Protein AF-A0A7S2F9H9-F1 (afdb_monomer_lite)

Secondary structure (DSSP, 8-state):
--SSSPPPSP-SPTT--HHHHHGGGHHHHHHHHHHHHHHHHTT-HHHHHHTT--TTT-TTHHHHHHHHHHHHHHHHHHHGGGGEETTTTEES-HHHHHHHHHHHHHHHT-TTSEEEEEEE-TTSSEEEEEEE-GGGTTT-

Foldseek 3Di:
DVVPDDDPDDDADVPDDLCNVCPPLSLLVVLLVVLVVVLVCLVPQVVCVVVVRHCVVCVPVSLVVSLVSVVVLLVLLVVLCVQADPVVRDGNDSNNSSSVVVNVVQVVVPPPQWDKDWDQDPVRHIDIDIDGDSVCSVPD

InterPro domains:
  IPR039461 Peptidase family M49 [PF03571] (1-139)
  IPR039461 Peptidase family M49 [PTHR23422] (14-137)

pLDDT: mean 93.52, std 9.7, range [53.91, 98.88]

Radius of gyration: 18.73 Å; chains: 1; bounding box: 34×42×55 Å

Structure (mmCIF, N/CA/C/O backbone):
data_AF-A0A7S2F9H9-F1
#
_entry.id   AF-A0A7S2F9H9-F1
#
loop_
_atom_site.group_PDB
_atom_site.id
_atom_site.type_symbol
_atom_site.label_atom_id
_atom_site.label_alt_id
_atom_site.label_comp_id
_atom_site.label_asym_id
_atom_site.label_entity_id
_atom_site.label_seq_id
_atom_site.pdbx_PDB_ins_code
_atom_site.Cartn_x
_atom_site.Cartn_y
_atom_site.Cartn_z
_atom_site.occupancy
_atom_site.B_iso_or_equiv
_atom_site.auth_seq_id
_atom_site.auth_comp_id
_atom_site.auth_asym_id
_atom_site.auth_atom_id
_atom_site.pdbx_PDB_model_num
ATOM 1 N N . PRO A 1 1 ? -8.540 -9.345 -20.033 1.00 90.62 1 PRO A N 1
ATOM 2 C CA . PRO A 1 1 ? -9.811 -8.997 -19.342 1.00 90.62 1 PRO A CA 1
ATOM 3 C C . PRO A 1 1 ? -10.104 -7.488 -19.347 1.00 90.62 1 PRO A C 1
ATOM 5 O O . PRO A 1 1 ? -11.207 -7.118 -19.711 1.00 90.62 1 PRO A O 1
ATOM 8 N N . ILE A 1 2 ? -9.127 -6.628 -19.021 1.00 93.50 2 ILE A N 1
ATOM 9 C CA . ILE A 1 2 ? -9.332 -5.172 -18.851 1.00 93.50 2 ILE A CA 1
ATOM 10 C C . ILE A 1 2 ? -9.943 -4.490 -20.089 1.00 93.50 2 ILE A C 1
ATOM 12 O O . ILE A 1 2 ? -10.889 -3.725 -19.965 1.00 93.50 2 ILE A O 1
ATOM 16 N N . THR A 1 3 ? -9.432 -4.772 -21.291 1.00 92.81 3 THR A N 1
ATOM 17 C CA . THR A 1 3 ? -9.911 -4.129 -22.531 1.00 92.81 3 THR A CA 1
ATOM 18 C C . THR A 1 3 ? -10.879 -4.992 -23.340 1.00 92.81 3 THR A C 1
ATOM 20 O O . THR A 1 3 ? -11.407 -4.524 -24.345 1.00 92.81 3 THR A O 1
ATOM 23 N N . GLY A 1 4 ? -11.052 -6.267 -22.973 1.00 94.88 4 GLY A N 1
ATOM 24 C CA . GLY A 1 4 ? -11.808 -7.259 -23.752 1.00 94.88 4 GLY A CA 1
ATOM 25 C C . GLY A 1 4 ? -11.261 -7.557 -25.160 1.00 94.88 4 GLY A C 1
ATOM 26 O O . GLY A 1 4 ? -11.861 -8.341 -25.888 1.00 94.88 4 GLY A O 1
ATOM 27 N N . LYS A 1 5 ? -10.140 -6.948 -25.563 1.00 94.88 5 LYS A N 1
ATOM 28 C CA . LYS A 1 5 ? -9.562 -7.060 -26.910 1.00 94.88 5 LYS A CA 1
ATOM 29 C C . LYS A 1 5 ? -8.345 -7.993 -26.920 1.00 94.88 5 LYS A C 1
ATOM 31 O O . LYS A 1 5 ? -7.701 -8.147 -25.877 1.00 94.88 5 LYS A O 1
ATOM 36 N N . PRO A 1 6 ? -7.986 -8.573 -28.083 1.00 92.62 6 PRO A N 1
ATOM 37 C CA . PRO A 1 6 ? -6.697 -9.235 -28.259 1.00 92.62 6 PRO A CA 1
ATOM 38 C C . PRO A 1 6 ? -5.549 -8.290 -27.900 1.00 92.62 6 PRO A C 1
ATOM 40 O O . PRO A 1 6 ? -5.633 -7.086 -28.150 1.00 92.62 6 PRO A O 1
ATOM 43 N N . ILE A 1 7 ? -4.480 -8.832 -27.316 1.00 89.94 7 ILE A N 1
ATOM 44 C CA . ILE A 1 7 ? -3.314 -8.031 -26.943 1.00 89.94 7 ILE A CA 1
ATOM 45 C C . ILE A 1 7 ? -2.616 -7.576 -28.233 1.00 89.94 7 ILE A C 1
ATOM 47 O O . ILE A 1 7 ? -2.201 -8.436 -29.016 1.00 89.94 7 ILE A O 1
ATOM 51 N N . PRO A 1 8 ? -2.487 -6.259 -28.484 1.00 85.12 8 PRO A N 1
ATOM 52 C CA . PRO A 1 8 ? -1.745 -5.780 -29.638 1.00 85.12 8 PRO A CA 1
ATOM 53 C C . PRO A 1 8 ? -0.258 -6.072 -29.409 1.00 85.12 8 PRO A C 1
ATOM 55 O O . PRO A 1 8 ? 0.334 -5.585 -28.450 1.00 85.12 8 PRO A O 1
ATOM 58 N N . GLY A 1 9 ? 0.327 -6.924 -30.252 1.00 83.94 9 GLY A N 1
ATOM 59 C CA . GLY A 1 9 ? 1.759 -7.221 -30.217 1.00 83.94 9 GLY A CA 1
ATOM 60 C C . GLY A 1 9 ? 2.608 -6.108 -30.849 1.00 83.94 9 GLY A C 1
ATOM 61 O O . GLY A 1 9 ? 2.067 -5.268 -31.575 1.00 83.94 9 GLY A O 1
ATOM 62 N N . PRO A 1 10 ? 3.941 -6.131 -30.643 1.00 79.06 10 PRO A N 1
ATOM 63 C CA . PRO A 1 10 ? 4.714 -7.136 -29.898 1.00 79.06 10 PRO A CA 1
ATOM 64 C C . PRO A 1 10 ? 4.708 -6.934 -28.367 1.00 79.06 10 PRO A C 1
ATOM 66 O O . PRO A 1 10 ? 4.438 -5.845 -27.874 1.00 79.06 10 PRO A O 1
ATOM 69 N N . PHE A 1 11 ? 5.012 -8.009 -27.628 1.00 89.19 11 PHE A N 1
ATOM 70 C CA . PHE A 1 11 ? 5.195 -8.015 -26.166 1.00 89.19 11 PHE A CA 1
ATOM 71 C C . PHE A 1 11 ? 6.586 -7.453 -25.784 1.00 89.19 11 PHE A C 1
ATOM 73 O O . PHE A 1 11 ? 7.092 -6.548 -26.444 1.00 89.19 11 PHE A O 1
ATOM 80 N N . TYR A 1 12 ? 7.243 -7.992 -24.748 1.00 93.69 12 TYR A N 1
ATOM 81 C CA . TYR A 1 12 ? 8.638 -7.655 -24.439 1.00 93.69 12 TYR A CA 1
ATOM 82 C C . TYR A 1 12 ? 9.540 -7.866 -25.662 1.00 93.69 12 TYR A C 1
ATOM 84 O O . TYR A 1 12 ? 9.541 -8.935 -26.278 1.00 93.69 12 TYR A O 1
ATOM 92 N N . ALA A 1 13 ? 10.319 -6.840 -26.005 1.00 91.94 13 ALA A N 1
ATOM 93 C CA . ALA A 1 13 ? 11.310 -6.925 -27.069 1.00 91.94 13 ALA A CA 1
ATOM 94 C C . ALA A 1 13 ? 12.412 -7.940 -26.717 1.00 91.94 13 ALA A C 1
ATOM 96 O O . ALA A 1 13 ? 12.650 -8.258 -25.551 1.00 91.94 13 ALA A O 1
ATOM 97 N N . LYS A 1 14 ? 13.132 -8.440 -27.728 1.00 94.44 14 LYS A N 1
ATOM 98 C CA . LYS A 1 14 ? 14.265 -9.348 -27.505 1.00 94.44 14 LYS A CA 1
ATOM 99 C C . LYS A 1 14 ? 15.302 -8.684 -26.589 1.00 94.44 14 LYS A C 1
ATOM 101 O O . LYS A 1 14 ? 15.823 -7.625 -26.919 1.00 94.44 14 LYS A O 1
ATOM 106 N N . GLY A 1 15 ? 15.617 -9.338 -25.470 1.00 94.31 15 GLY A N 1
ATOM 107 C CA . GLY A 1 15 ? 16.563 -8.836 -24.466 1.00 94.31 15 GLY A CA 1
ATOM 108 C C . GLY A 1 15 ? 15.961 -7.866 -23.445 1.00 94.31 15 GLY A C 1
ATOM 109 O O . GLY A 1 15 ? 16.659 -7.492 -22.508 1.00 94.31 15 GLY A O 1
ATOM 110 N N . ALA A 1 16 ? 14.686 -7.489 -23.583 1.00 95.75 16 ALA A N 1
ATOM 111 C CA . ALA A 1 16 ? 13.997 -6.703 -22.571 1.00 95.75 16 ALA A CA 1
ATOM 112 C C . ALA A 1 16 ? 13.636 -7.575 -21.359 1.00 95.75 16 ALA A C 1
ATOM 114 O O . ALA A 1 16 ? 13.133 -8.690 -21.492 1.00 95.75 16 ALA A O 1
ATOM 115 N N . THR A 1 17 ? 13.869 -7.027 -20.173 1.00 96.56 17 THR A N 1
ATOM 116 C CA . THR A 1 17 ? 13.430 -7.551 -18.874 1.00 96.56 17 THR A CA 1
ATOM 117 C C . THR A 1 17 ? 12.397 -6.614 -18.244 1.00 96.56 17 THR A C 1
ATOM 119 O O . THR A 1 17 ? 12.220 -5.478 -18.705 1.00 96.56 17 THR A O 1
ATOM 122 N N . TRP A 1 18 ? 11.748 -7.064 -17.165 1.00 96.44 18 TRP A N 1
ATOM 123 C CA . TRP A 1 18 ? 10.892 -6.229 -16.312 1.00 96.44 18 TRP A CA 1
ATOM 124 C C . TRP A 1 18 ? 11.578 -4.906 -15.940 1.00 96.44 18 TRP A C 1
ATOM 126 O O . TRP A 1 18 ? 11.069 -3.834 -16.268 1.00 96.44 18 TRP A O 1
ATOM 136 N N . ASP A 1 19 ? 12.789 -4.984 -15.382 1.00 97.19 19 ASP A N 1
ATOM 137 C CA . ASP A 1 19 ? 13.538 -3.811 -14.921 1.00 97.19 19 ASP A CA 1
ATOM 138 C C . ASP A 1 19 ? 13.858 -2.837 -16.054 1.00 97.19 19 ASP A C 1
ATOM 140 O O . ASP A 1 19 ? 13.677 -1.630 -15.912 1.00 97.19 19 ASP A O 1
ATOM 144 N N . THR A 1 20 ? 14.277 -3.341 -17.219 1.00 96.31 20 THR A N 1
ATOM 145 C CA . THR A 1 20 ? 14.584 -2.466 -18.366 1.00 96.31 20 THR A CA 1
ATOM 146 C C . THR A 1 20 ? 13.340 -1.826 -18.981 1.00 96.31 20 THR A C 1
ATOM 148 O O . THR A 1 20 ? 13.437 -0.754 -19.571 1.00 96.31 20 THR A O 1
ATOM 151 N N . THR A 1 21 ? 12.173 -2.458 -18.837 1.00 95.62 21 THR A N 1
ATOM 152 C CA . THR A 1 21 ? 10.915 -1.983 -19.430 1.00 95.62 21 THR A CA 1
ATOM 153 C C . THR A 1 21 ? 10.216 -0.971 -18.521 1.00 95.62 21 THR A C 1
ATOM 155 O O . THR A 1 21 ? 9.699 0.033 -19.002 1.00 95.62 21 THR A O 1
ATOM 158 N N . PHE A 1 22 ? 10.225 -1.206 -17.206 1.00 95.75 22 PHE A N 1
ATOM 159 C CA . PHE A 1 22 ? 9.539 -0.370 -16.210 1.00 95.75 22 PHE A CA 1
ATOM 160 C C . PHE A 1 22 ? 10.470 0.633 -15.508 1.00 95.75 22 PHE A C 1
ATOM 162 O O . PHE A 1 22 ? 10.002 1.541 -14.810 1.00 95.75 22 PHE A O 1
ATOM 169 N N . GLY A 1 23 ? 11.787 0.506 -15.700 1.00 96.25 23 GLY A N 1
ATOM 170 C CA . GLY A 1 23 ? 12.798 1.445 -15.223 1.00 96.25 23 GLY A CA 1
ATOM 171 C C . GLY A 1 23 ? 12.690 1.714 -13.723 1.00 96.25 23 GLY A C 1
ATOM 172 O O . GLY A 1 23 ? 12.528 0.804 -12.914 1.00 96.25 23 GLY A O 1
ATOM 173 N N . LYS A 1 24 ? 12.715 2.996 -13.338 1.00 93.62 24 LYS A N 1
ATOM 174 C CA . LYS A 1 24 ? 12.660 3.430 -11.929 1.00 93.62 24 LYS A CA 1
ATOM 175 C C . LYS A 1 24 ? 11.399 2.982 -11.170 1.00 93.62 24 LYS A C 1
ATOM 177 O O . LYS A 1 24 ? 11.372 3.073 -9.946 1.00 93.62 24 LYS A O 1
ATOM 182 N N . MET A 1 25 ? 10.336 2.561 -11.860 1.00 94.94 25 MET A N 1
ATOM 183 C CA . MET A 1 25 ? 9.106 2.087 -11.215 1.00 94.94 25 MET A CA 1
ATOM 184 C C . MET A 1 25 ? 9.064 0.573 -11.036 1.00 94.94 25 MET A C 1
ATOM 186 O O . MET A 1 25 ? 8.235 0.113 -10.258 1.00 94.94 25 MET A O 1
ATOM 190 N N . ALA A 1 26 ? 9.942 -0.176 -11.711 1.00 97.69 26 ALA A N 1
ATOM 191 C CA . ALA A 1 26 ? 9.918 -1.635 -11.765 1.00 97.69 26 ALA A CA 1
ATOM 192 C C . ALA A 1 26 ? 9.783 -2.265 -10.373 1.00 97.69 26 ALA A C 1
ATOM 194 O O . ALA A 1 26 ? 8.828 -2.997 -10.117 1.00 97.69 26 ALA A O 1
ATOM 195 N N . SER A 1 27 ? 10.677 -1.915 -9.444 1.00 98.12 27 SER A N 1
ATOM 196 C CA . SER A 1 27 ? 10.656 -2.487 -8.096 1.00 98.12 27 SER A CA 1
ATOM 197 C C . SER A 1 27 ? 9.395 -2.095 -7.325 1.00 98.12 27 SER A C 1
ATOM 199 O O . SER A 1 27 ? 8.685 -2.960 -6.840 1.00 98.12 27 SER A O 1
ATOM 201 N N . ALA A 1 28 ? 9.059 -0.803 -7.244 1.00 98.25 28 ALA A N 1
ATOM 202 C CA . ALA A 1 28 ? 7.906 -0.360 -6.452 1.00 98.25 28 ALA A CA 1
ATOM 203 C C . ALA A 1 28 ? 6.566 -0.874 -7.002 1.00 98.25 28 ALA A C 1
ATOM 205 O O . ALA A 1 28 ? 5.640 -1.124 -6.235 1.00 98.25 28 ALA A O 1
ATOM 206 N N . TYR A 1 29 ? 6.452 -1.021 -8.323 1.00 98.44 29 TYR A N 1
ATOM 207 C CA . TYR A 1 29 ? 5.259 -1.574 -8.953 1.00 98.44 29 TYR A CA 1
ATOM 208 C C . TYR A 1 29 ? 5.113 -3.062 -8.627 1.00 98.44 29 TYR A C 1
ATOM 210 O O . TYR A 1 29 ? 4.027 -3.503 -8.257 1.00 98.44 29 TYR A O 1
ATOM 218 N N . GLU A 1 30 ? 6.202 -3.825 -8.726 1.00 98.56 30 GLU A N 1
ATOM 219 C CA . GLU A 1 30 ? 6.170 -5.257 -8.434 1.00 98.56 30 GLU A CA 1
ATOM 220 C C . GLU A 1 30 ? 5.944 -5.537 -6.942 1.00 98.56 30 GLU A C 1
ATOM 222 O O . GLU A 1 30 ? 5.127 -6.392 -6.607 1.00 98.56 30 GLU A O 1
ATOM 227 N N . GLU A 1 31 ? 6.551 -4.752 -6.046 1.00 98.62 31 GLU A N 1
ATOM 228 C CA . GLU A 1 31 ? 6.257 -4.828 -4.608 1.00 98.62 31 GLU A CA 1
ATOM 229 C C . GLU A 1 31 ? 4.788 -4.499 -4.313 1.00 98.62 31 GLU A C 1
ATOM 231 O O . GLU A 1 31 ? 4.146 -5.178 -3.518 1.00 98.62 31 GLU A O 1
ATOM 236 N N . CYS A 1 32 ? 4.207 -3.507 -4.997 1.00 98.75 32 CYS A N 1
ATOM 237 C CA . CYS A 1 32 ? 2.781 -3.193 -4.869 1.00 98.75 32 CYS A CA 1
ATOM 238 C C . CYS A 1 32 ? 1.907 -4.377 -5.298 1.00 98.75 32 CYS A C 1
ATOM 240 O O . CYS A 1 32 ? 0.980 -4.753 -4.585 1.00 98.75 32 CYS A O 1
ATOM 242 N N . ARG A 1 33 ? 2.237 -5.025 -6.422 1.00 98.69 33 ARG A N 1
ATOM 243 C CA . ARG A 1 33 ? 1.541 -6.234 -6.883 1.00 98.69 33 ARG A CA 1
ATOM 244 C C . ARG A 1 33 ? 1.647 -7.370 -5.856 1.00 98.69 33 ARG A C 1
ATOM 246 O O . ARG A 1 33 ? 0.653 -8.057 -5.606 1.00 98.69 33 ARG A O 1
ATOM 253 N N . ALA A 1 34 ? 2.830 -7.582 -5.284 1.00 98.69 34 ALA A N 1
ATOM 254 C CA . ALA A 1 34 ? 3.079 -8.632 -4.302 1.00 98.69 34 ALA A CA 1
ATOM 255 C C . ALA A 1 34 ? 2.316 -8.385 -2.987 1.00 98.69 34 ALA A C 1
ATOM 257 O O . ALA A 1 34 ? 1.576 -9.263 -2.543 1.00 98.69 34 ALA A O 1
ATOM 258 N N . GLU A 1 35 ? 2.408 -7.180 -2.424 1.00 98.56 35 GLU A N 1
ATOM 259 C CA . GLU A 1 35 ? 1.694 -6.771 -1.204 1.00 98.56 35 GLU A CA 1
ATOM 260 C C . GLU A 1 35 ? 0.166 -6.838 -1.399 1.00 98.56 35 GLU A C 1
ATOM 262 O O . GLU A 1 35 ? -0.538 -7.408 -0.563 1.00 98.56 35 GLU A O 1
ATOM 267 N N . CYS A 1 36 ? -0.352 -6.368 -2.546 1.00 98.56 36 CYS A N 1
ATOM 268 C CA . CYS A 1 36 ? -1.767 -6.512 -2.917 1.00 98.56 36 CYS A CA 1
ATOM 269 C C . CYS A 1 36 ? -2.210 -7.979 -2.949 1.00 98.56 36 CYS A C 1
ATOM 271 O O . CYS A 1 36 ? -3.296 -8.306 -2.478 1.00 98.56 36 CYS A O 1
ATOM 273 N N . SER A 1 37 ? -1.370 -8.871 -3.485 1.00 98.38 37 SER A N 1
ATOM 274 C CA . SER A 1 37 ? -1.671 -10.307 -3.512 1.00 98.38 37 SER A CA 1
ATOM 275 C C . SER A 1 37 ? -1.788 -10.867 -2.090 1.00 98.38 37 SER A C 1
ATOM 277 O O . SER A 1 37 ? -2.687 -11.658 -1.822 1.00 98.38 37 SER A O 1
ATOM 279 N N . GLY A 1 38 ? -0.924 -10.424 -1.171 1.00 97.75 38 GLY A N 1
ATOM 280 C CA . GLY A 1 38 ? -0.956 -10.822 0.237 1.00 97.75 38 GLY A CA 1
ATOM 281 C C . GLY A 1 38 ? -2.231 -10.382 0.959 1.00 97.75 38 GLY A C 1
ATOM 282 O O . GLY A 1 38 ? -2.923 -11.217 1.542 1.00 97.75 38 GLY A O 1
ATOM 283 N N . ILE A 1 39 ? -2.579 -9.092 0.895 1.00 96.69 39 ILE A N 1
ATOM 284 C CA . ILE A 1 39 ? -3.788 -8.574 1.564 1.00 96.69 39 ILE A CA 1
ATOM 285 C C . ILE A 1 39 ? -5.080 -9.105 0.925 1.00 96.69 39 ILE A C 1
ATOM 287 O O . ILE A 1 39 ? -6.059 -9.320 1.633 1.00 96.69 39 ILE A O 1
ATOM 291 N N . TYR A 1 40 ? -5.073 -9.402 -0.377 1.00 97.06 40 TYR A N 1
ATOM 292 C CA . TYR A 1 40 ? -6.212 -10.017 -1.056 1.00 97.06 40 TYR A CA 1
ATOM 293 C C . TYR A 1 40 ? -6.399 -11.483 -0.642 1.00 97.06 40 TYR A C 1
ATOM 295 O O . TYR A 1 40 ? -7.478 -11.875 -0.208 1.00 97.06 40 TYR A O 1
ATOM 303 N N . LEU A 1 41 ? -5.337 -12.295 -0.710 1.00 97.00 41 LEU A N 1
ATOM 304 C CA . LEU A 1 41 ? -5.417 -13.731 -0.419 1.00 97.00 41 LEU A CA 1
ATOM 305 C C . LEU A 1 41 ? -5.558 -14.044 1.073 1.00 97.00 41 LEU A C 1
ATOM 307 O O . LEU A 1 41 ? -6.017 -15.130 1.412 1.00 97.00 41 LEU A O 1
ATOM 311 N N . CYS A 1 42 ? -5.213 -13.122 1.980 1.00 94.31 42 CYS A N 1
ATOM 312 C CA . CYS A 1 42 ? -5.448 -13.336 3.412 1.00 94.31 42 CYS A CA 1
ATOM 313 C C . CYS A 1 42 ? -6.939 -13.405 3.789 1.00 94.31 42 CYS A C 1
ATOM 315 O O . CYS A 1 42 ? -7.254 -13.810 4.903 1.00 94.31 42 CYS A O 1
ATOM 317 N N . LEU A 1 43 ? -7.848 -13.047 2.874 1.00 92.88 43 LEU A N 1
ATOM 318 C CA . LEU A 1 43 ? -9.292 -13.234 3.036 1.00 92.88 43 LEU A CA 1
ATOM 319 C C . LEU A 1 43 ? -9.725 -14.693 2.819 1.00 92.88 43 LEU A C 1
ATOM 321 O O . LEU A 1 43 ? -10.815 -15.080 3.237 1.00 92.88 43 LEU A O 1
ATOM 325 N N . GLU A 1 44 ? -8.882 -15.509 2.183 1.00 93.06 44 GLU A N 1
ATOM 326 C CA . GLU A 1 44 ? -9.193 -16.900 1.874 1.00 93.06 44 GLU A CA 1
ATOM 327 C C . GLU A 1 44 ? -9.003 -17.792 3.102 1.00 93.06 44 GLU A C 1
ATOM 329 O O . GLU A 1 44 ? -7.887 -18.000 3.587 1.00 93.06 44 GLU A O 1
ATOM 334 N N . GLN A 1 45 ? -10.091 -18.405 3.574 1.00 88.75 45 GLN A N 1
ATOM 335 C CA . GLN A 1 45 ? -10.065 -19.254 4.769 1.00 88.75 45 GLN A CA 1
ATOM 336 C C . GLN A 1 45 ? -9.066 -20.413 4.646 1.00 88.75 45 GLN A C 1
ATOM 338 O O . GLN A 1 45 ? -8.433 -20.786 5.630 1.00 88.75 45 GLN A O 1
ATOM 343 N N . GLN A 1 46 ? -8.881 -20.965 3.443 1.00 92.50 46 GLN A N 1
ATOM 344 C CA . GLN A 1 46 ? -7.898 -22.027 3.206 1.00 92.50 46 GLN A CA 1
ATOM 345 C C . GLN A 1 46 ? -6.463 -21.552 3.460 1.00 92.50 46 GLN A C 1
ATOM 347 O O . GLN A 1 46 ? -5.667 -22.299 4.026 1.00 92.50 46 GLN A O 1
ATOM 352 N N . VAL A 1 47 ? -6.141 -20.308 3.085 1.00 93.69 47 VAL A N 1
ATOM 353 C CA . VAL A 1 47 ? -4.832 -19.709 3.368 1.00 93.69 47 VAL A 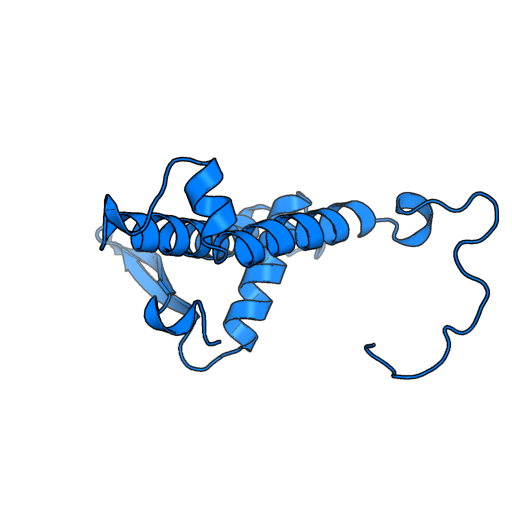CA 1
ATOM 354 C C . VAL A 1 47 ? -4.657 -19.579 4.877 1.00 93.69 47 VAL A C 1
ATOM 356 O O . VAL A 1 47 ? -3.655 -20.041 5.412 1.00 93.69 47 VAL A O 1
ATOM 359 N N . LEU A 1 48 ? -5.651 -19.043 5.586 1.00 90.75 48 LEU A N 1
ATOM 360 C CA . LEU A 1 48 ? -5.602 -18.889 7.045 1.00 90.75 48 LEU A CA 1
ATOM 361 C C . LEU A 1 48 ? -5.442 -20.235 7.770 1.00 90.75 48 LEU A C 1
ATOM 363 O O . LEU A 1 48 ? -4.623 -20.349 8.683 1.00 90.75 48 LEU A O 1
ATOM 367 N N . THR A 1 49 ? -6.140 -21.278 7.318 1.00 90.50 49 THR A N 1
ATOM 368 C CA . THR A 1 49 ? -6.012 -22.642 7.851 1.00 90.50 49 THR A CA 1
ATOM 369 C C . THR A 1 49 ? -4.598 -23.204 7.679 1.00 90.50 49 THR A C 1
ATOM 371 O O . THR A 1 49 ? -4.082 -23.810 8.615 1.00 90.50 49 THR A O 1
ATOM 374 N N . ILE A 1 50 ? -3.925 -22.960 6.546 1.00 93.12 50 ILE A N 1
ATOM 375 C CA . ILE A 1 50 ? -2.520 -23.375 6.348 1.00 93.12 50 ILE A CA 1
ATOM 376 C C . ILE A 1 50 ? -1.601 -22.758 7.415 1.00 93.12 50 ILE A C 1
ATOM 378 O O . ILE A 1 50 ? -0.671 -23.415 7.879 1.00 93.12 50 ILE A O 1
ATOM 382 N N . PHE A 1 51 ? -1.882 -21.523 7.840 1.00 91.31 51 PHE A N 1
ATOM 383 C CA . PHE A 1 51 ? -1.145 -20.829 8.902 1.00 91.31 51 PHE A CA 1
ATOM 384 C C . PHE A 1 51 ? -1.662 -21.130 10.324 1.00 91.31 51 PHE A C 1
ATOM 386 O O . PHE A 1 51 ? -1.184 -20.528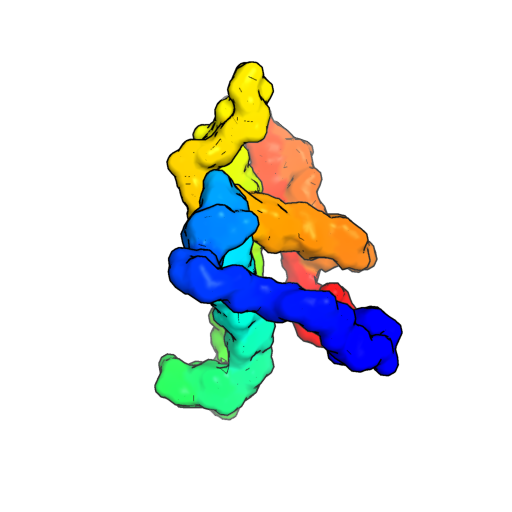 11.282 1.00 91.31 51 PHE A O 1
ATOM 393 N N . GLY A 1 52 ? -2.595 -22.076 10.492 1.00 88.94 52 GLY A N 1
ATOM 394 C CA . GLY A 1 52 ? -3.105 -22.502 11.802 1.00 88.94 52 GLY A CA 1
ATOM 395 C C . GLY A 1 52 ? -4.246 -21.646 12.364 1.00 88.94 52 GLY A C 1
ATOM 396 O O . GLY A 1 52 ? -4.520 -21.703 13.562 1.00 88.94 52 GLY A O 1
ATOM 397 N N . HIS A 1 53 ? -4.924 -20.861 11.523 1.00 85.25 53 HIS A N 1
ATOM 398 C CA . HIS A 1 53 ? -6.023 -19.972 11.908 1.00 85.25 53 HIS A CA 1
ATOM 399 C C . HIS A 1 53 ? -7.366 -20.467 11.345 1.00 85.25 53 HIS A C 1
ATOM 401 O O . HIS A 1 53 ? -7.896 -19.938 10.368 1.00 85.25 53 HIS A O 1
ATOM 407 N N . GLU A 1 54 ? -7.917 -21.517 11.958 1.00 77.44 54 GLU A N 1
ATOM 408 C CA . GLU A 1 54 ? -9.231 -22.067 11.602 1.00 77.44 54 GLU A CA 1
ATOM 409 C C . GLU A 1 54 ? -10.385 -21.279 12.238 1.00 77.44 54 GLU A C 1
ATOM 411 O O . GLU A 1 54 ? -10.343 -20.915 13.413 1.00 77.44 54 GLU A O 1
ATOM 416 N N . ALA A 1 55 ? -11.462 -21.052 11.479 1.00 66.75 55 ALA A N 1
ATOM 417 C CA . ALA A 1 55 ? -12.646 -20.335 11.966 1.00 66.75 55 ALA A CA 1
ATOM 418 C C . ALA A 1 55 ? -13.304 -21.000 13.195 1.00 66.75 55 ALA A C 1
ATOM 420 O O . ALA A 1 55 ? -13.899 -20.320 14.026 1.00 66.75 55 ALA A O 1
ATOM 421 N N . THR A 1 56 ? -13.169 -22.321 13.337 1.00 60.09 56 THR A N 1
ATOM 422 C CA . THR A 1 56 ? -13.742 -23.124 14.429 1.00 60.09 56 THR A CA 1
ATOM 423 C C . THR A 1 56 ? -12.986 -23.019 15.751 1.00 60.09 56 THR A C 1
ATOM 425 O O . THR A 1 56 ? -13.550 -23.362 16.787 1.00 60.09 56 THR A O 1
ATOM 428 N N . THR A 1 57 ? -11.726 -22.576 15.752 1.00 54.97 57 THR A N 1
ATOM 429 C CA . THR A 1 57 ? -10.924 -22.463 16.982 1.00 54.97 57 THR A CA 1
ATOM 430 C C . THR A 1 57 ? -11.004 -21.074 17.604 1.00 54.97 57 THR A C 1
ATOM 432 O O . THR A 1 57 ? -10.870 -20.941 18.821 1.00 54.97 57 THR A O 1
ATOM 435 N N . HIS A 1 58 ? -11.275 -20.044 16.799 1.00 53.91 58 HIS A N 1
ATOM 436 C CA . HIS A 1 58 ? -11.311 -18.653 17.238 1.00 53.91 58 HIS A CA 1
ATOM 437 C C . HIS A 1 58 ? -12.293 -17.832 16.390 1.00 53.91 58 HIS A C 1
ATOM 439 O O . HIS A 1 58 ? -11.860 -17.102 15.496 1.00 53.91 58 HIS A O 1
ATOM 445 N N . GLU A 1 59 ? -13.597 -17.899 16.690 1.00 54.75 59 GLU A N 1
ATOM 446 C CA . GLU A 1 59 ? -14.627 -17.127 15.965 1.00 54.75 59 GLU A CA 1
ATOM 447 C C . GLU A 1 59 ? -14.280 -15.629 15.860 1.00 54.75 59 GLU A C 1
ATOM 449 O O . GLU A 1 59 ? -14.580 -15.005 14.850 1.00 54.75 59 GLU A O 1
ATOM 454 N N . THR A 1 60 ? -13.586 -15.042 16.844 1.00 57.44 60 THR A N 1
ATOM 455 C CA . THR A 1 60 ? -13.104 -13.648 16.776 1.00 57.44 60 THR A CA 1
ATOM 456 C C . THR A 1 60 ? -11.656 -13.507 16.285 1.00 57.44 60 THR A C 1
ATOM 458 O O . THR A 1 60 ? -11.337 -12.553 15.575 1.00 57.44 60 THR A O 1
ATOM 461 N N . GLY A 1 61 ? -10.772 -14.456 16.614 1.00 60.31 61 GLY A N 1
ATOM 462 C CA . GLY A 1 61 ? -9.323 -14.329 16.397 1.00 60.31 61 GLY A CA 1
ATOM 463 C C . GLY A 1 61 ? -8.881 -14.418 14.933 1.00 60.31 61 GLY A C 1
ATOM 464 O O . GLY A 1 61 ? -7.943 -13.732 14.533 1.00 60.31 61 GLY A O 1
ATOM 465 N N . VAL A 1 62 ? -9.577 -15.199 14.101 1.00 60.91 62 VAL A N 1
ATOM 466 C CA . VAL A 1 62 ? -9.280 -15.265 12.656 1.00 60.91 62 VAL A CA 1
ATOM 467 C C . VAL A 1 62 ? -9.613 -13.935 11.972 1.00 60.91 62 VAL A C 1
ATOM 469 O O . VAL A 1 62 ? -8.818 -13.412 11.188 1.00 60.91 62 VAL A O 1
ATOM 472 N N . HIS A 1 63 ? -10.749 -13.330 12.331 1.00 68.38 63 HIS A N 1
ATOM 473 C CA . HIS A 1 63 ? -11.135 -12.011 11.832 1.00 68.38 63 HIS A CA 1
ATOM 474 C C . HIS A 1 63 ? -10.196 -10.899 12.317 1.00 68.38 63 HIS A C 1
ATOM 476 O O . HIS A 1 63 ? -10.027 -9.902 11.612 1.00 68.38 63 HIS A O 1
ATOM 482 N N . ASP A 1 64 ? -9.571 -11.055 13.488 1.00 84.62 64 ASP A N 1
ATOM 483 C CA . ASP A 1 64 ? -8.576 -10.111 14.003 1.00 84.62 64 ASP A CA 1
ATOM 484 C C . ASP A 1 64 ? -7.291 -10.105 13.182 1.00 84.62 64 ASP A C 1
ATOM 486 O O . ASP A 1 64 ? -6.783 -9.029 12.881 1.00 84.62 64 ASP A O 1
ATOM 490 N N . ILE A 1 65 ? -6.794 -11.263 12.749 1.00 91.19 65 ILE A N 1
ATOM 491 C CA . ILE A 1 65 ? -5.549 -11.335 11.970 1.00 91.19 65 ILE A CA 1
ATOM 492 C C . ILE A 1 65 ? -5.706 -10.651 10.618 1.00 91.19 65 ILE A C 1
ATOM 494 O O . ILE A 1 65 ? -4.866 -9.834 10.243 1.00 91.19 65 ILE A O 1
ATOM 498 N N . VAL A 1 66 ? -6.802 -10.933 9.911 1.00 93.25 66 VAL A N 1
ATOM 499 C CA . VAL A 1 66 ? -7.116 -10.269 8.641 1.00 93.25 66 VAL A CA 1
ATOM 500 C C . VAL A 1 66 ? -7.216 -8.762 8.852 1.00 93.25 66 VAL A C 1
ATOM 502 O O . VAL A 1 66 ? -6.532 -7.993 8.180 1.00 93.25 66 VAL A O 1
ATOM 505 N N . TYR A 1 67 ? -8.019 -8.328 9.824 1.00 94.81 67 TYR A N 1
ATOM 506 C CA . TYR A 1 67 ? -8.198 -6.908 10.098 1.00 94.81 67 TYR A CA 1
ATOM 507 C C . TYR A 1 67 ? -6.878 -6.207 10.444 1.00 94.81 67 TYR A C 1
ATOM 509 O O . TYR A 1 67 ? -6.592 -5.139 9.906 1.00 94.81 67 TYR A O 1
ATOM 517 N N . ILE A 1 68 ? -6.054 -6.802 11.309 1.00 96.06 68 ILE A N 1
ATOM 518 C CA . ILE A 1 68 ? -4.764 -6.230 11.702 1.00 96.06 68 ILE A CA 1
ATOM 519 C C . ILE A 1 68 ? -3.791 -6.203 10.522 1.00 96.06 68 ILE A C 1
ATOM 521 O O . ILE A 1 68 ? -3.097 -5.203 10.362 1.00 96.06 68 ILE A O 1
ATOM 525 N N . ASN A 1 69 ? -3.770 -7.225 9.661 1.00 97.31 69 ASN A N 1
ATOM 526 C CA . ASN A 1 69 ? -2.937 -7.226 8.455 1.00 97.31 69 ASN A CA 1
ATOM 527 C C . ASN A 1 69 ? -3.272 -6.031 7.541 1.00 97.31 69 ASN A C 1
ATOM 529 O O . ASN A 1 69 ? -2.390 -5.267 7.143 1.00 97.31 69 ASN A O 1
ATOM 533 N N . TRP A 1 70 ? -4.563 -5.800 7.291 1.00 98.25 70 TRP A N 1
ATOM 534 C CA . TRP A 1 70 ? -5.036 -4.651 6.517 1.00 98.25 70 TRP A CA 1
ATOM 535 C C . TRP A 1 70 ? -4.752 -3.313 7.220 1.00 98.25 70 TRP A C 1
ATOM 537 O O . TRP A 1 70 ? -4.278 -2.369 6.589 1.00 98.25 70 TRP A O 1
ATOM 547 N N . LEU A 1 71 ? -4.959 -3.222 8.537 1.00 98.12 71 LEU A N 1
ATOM 548 C CA . LEU A 1 71 ? -4.701 -1.994 9.295 1.00 98.12 71 LEU A CA 1
ATOM 549 C C . LEU A 1 71 ? -3.208 -1.637 9.300 1.00 98.12 71 LEU A C 1
ATOM 551 O O . LEU A 1 71 ? -2.850 -0.465 9.162 1.00 98.12 71 LEU A O 1
ATOM 555 N N . LEU A 1 72 ? -2.332 -2.638 9.424 1.00 98.25 72 LEU A N 1
ATOM 556 C CA . LEU A 1 72 ? -0.885 -2.465 9.322 1.00 98.25 72 LEU A CA 1
ATOM 557 C C . LEU A 1 72 ? -0.481 -1.966 7.933 1.00 98.25 72 LEU A C 1
ATOM 559 O O . LEU A 1 72 ? 0.367 -1.080 7.857 1.00 98.25 72 LEU A O 1
ATOM 563 N N . MET A 1 73 ? -1.111 -2.456 6.860 1.00 98.62 73 MET A N 1
ATOM 564 C CA . MET A 1 73 ? -0.893 -1.965 5.493 1.00 98.62 73 MET A CA 1
ATOM 565 C C . MET A 1 73 ? -1.243 -0.475 5.362 1.00 98.62 73 MET A C 1
ATOM 567 O O . MET A 1 73 ? -0.419 0.324 4.915 1.00 98.62 73 MET A O 1
ATOM 571 N N . VAL A 1 74 ? -2.434 -0.079 5.822 1.00 98.38 74 VAL A N 1
ATOM 572 C CA . VAL A 1 74 ? -2.900 1.319 5.796 1.00 98.38 74 VAL A CA 1
ATOM 573 C C . VAL A 1 74 ? -1.971 2.220 6.616 1.00 98.38 74 VAL A C 1
ATOM 575 O O . VAL A 1 74 ? -1.519 3.261 6.129 1.00 98.38 74 VAL A O 1
ATOM 578 N N . ARG A 1 75 ? -1.625 1.806 7.843 1.00 98.56 75 ARG A N 1
ATOM 579 C CA . ARG A 1 75 ? -0.683 2.537 8.704 1.00 98.56 75 ARG A CA 1
ATOM 580 C C . ARG A 1 75 ? 0.689 2.661 8.045 1.00 98.56 75 ARG A C 1
ATOM 582 O O . ARG A 1 75 ? 1.260 3.748 8.058 1.00 98.56 75 ARG A O 1
ATOM 589 N N . ALA A 1 76 ? 1.206 1.582 7.458 1.00 98.56 76 ALA A N 1
ATOM 590 C CA . ALA A 1 76 ? 2.503 1.579 6.791 1.00 98.56 76 ALA A CA 1
ATOM 591 C C . ALA A 1 76 ? 2.518 2.480 5.549 1.00 98.56 76 ALA A C 1
ATOM 593 O O . ALA A 1 76 ? 3.533 3.117 5.274 1.00 98.56 76 ALA A O 1
ATOM 594 N N . GLY A 1 77 ? 1.397 2.587 4.830 1.00 98.56 77 GLY A N 1
ATOM 595 C CA . GLY A 1 77 ? 1.239 3.553 3.748 1.00 98.56 77 GLY A CA 1
ATOM 596 C C . GLY A 1 77 ? 1.353 4.997 4.234 1.00 98.56 77 GLY A C 1
ATOM 597 O O . GLY A 1 77 ? 2.008 5.804 3.579 1.00 98.56 77 GLY A O 1
ATOM 598 N N . LEU A 1 78 ? 0.789 5.316 5.406 1.00 98.38 78 LEU A N 1
ATOM 599 C CA . LEU A 1 78 ? 0.882 6.655 5.989 1.00 98.38 78 LEU A CA 1
ATOM 600 C C . LEU A 1 78 ? 2.304 6.957 6.471 1.00 98.38 78 LEU A C 1
ATOM 602 O O . LEU A 1 78 ? 2.881 7.967 6.073 1.00 98.38 78 LEU A O 1
ATOM 606 N N . THR A 1 79 ? 2.897 6.070 7.276 1.00 98.31 79 THR A N 1
ATOM 607 C CA . THR A 1 79 ? 4.279 6.244 7.760 1.00 98.31 79 THR A CA 1
ATOM 608 C C . THR A 1 79 ? 5.293 6.201 6.618 1.00 98.31 79 THR A C 1
ATOM 610 O O . THR A 1 79 ? 6.368 6.780 6.718 1.00 98.31 79 THR A O 1
ATOM 613 N N . GLY A 1 80 ? 4.941 5.574 5.492 1.00 98.06 80 GLY A N 1
ATOM 614 C CA . GLY A 1 80 ? 5.746 5.553 4.277 1.00 98.06 80 GLY A CA 1
ATOM 615 C C . GLY A 1 80 ? 6.075 6.945 3.733 1.00 98.06 80 GLY A C 1
ATOM 616 O O . GLY A 1 80 ? 7.110 7.093 3.087 1.00 98.06 80 GLY A O 1
ATOM 617 N N . LEU A 1 81 ? 5.272 7.974 4.041 1.00 98.38 81 LEU A N 1
ATOM 618 C CA . LEU A 1 81 ? 5.562 9.365 3.668 1.00 98.38 81 LEU A CA 1
ATOM 619 C C . LEU A 1 81 ? 6.923 9.863 4.173 1.00 98.38 81 LEU A C 1
ATOM 621 O O . LEU A 1 81 ? 7.509 10.729 3.531 1.00 98.38 81 LEU A O 1
ATOM 625 N N . GLU A 1 82 ? 7.473 9.276 5.241 1.00 98.44 82 GLU A N 1
ATOM 626 C CA . GLU A 1 82 ? 8.843 9.540 5.703 1.00 98.44 82 GLU A CA 1
ATOM 627 C C . GLU A 1 82 ? 9.887 9.305 4.593 1.00 98.44 82 GLU A C 1
ATOM 629 O O . GLU A 1 82 ? 10.913 9.980 4.533 1.00 98.44 82 GLU A O 1
ATOM 634 N N . PHE A 1 83 ? 9.610 8.387 3.662 1.00 98.38 83 PHE A N 1
ATOM 635 C CA . PHE A 1 83 ? 10.494 7.994 2.562 1.00 98.38 83 PHE A CA 1
ATOM 636 C C . PHE A 1 83 ? 10.226 8.743 1.252 1.00 98.38 83 PHE A C 1
ATOM 638 O O . PHE A 1 83 ? 10.896 8.472 0.250 1.00 98.38 83 PHE A O 1
ATOM 645 N N . TYR A 1 84 ? 9.275 9.674 1.238 1.00 98.62 84 TYR A N 1
ATOM 646 C CA . TYR A 1 84 ? 9.057 10.585 0.121 1.00 98.62 84 TYR A CA 1
ATOM 647 C C . TYR A 1 84 ? 9.891 11.857 0.316 1.00 98.62 84 TYR A C 1
ATOM 649 O O . TYR A 1 84 ? 10.009 12.366 1.429 1.00 98.62 84 TYR A O 1
ATOM 657 N N . THR A 1 85 ? 10.519 12.354 -0.748 1.00 98.44 85 THR A N 1
ATOM 658 C CA . THR A 1 85 ? 11.230 13.641 -0.755 1.00 98.44 85 THR A CA 1
ATOM 659 C C . THR A 1 85 ? 10.364 14.669 -1.486 1.00 98.44 85 THR A C 1
ATOM 661 O O . THR A 1 85 ? 10.267 14.590 -2.714 1.00 98.44 85 THR A O 1
ATOM 664 N N . PRO A 1 86 ? 9.737 15.636 -0.792 1.00 98.25 86 PRO A N 1
ATOM 665 C CA . PRO A 1 86 ? 8.907 16.652 -1.440 1.00 98.25 86 PRO A CA 1
ATOM 666 C C . PRO A 1 86 ? 9.656 17.483 -2.488 1.00 98.25 86 PRO A C 1
ATOM 668 O O . PRO A 1 86 ? 9.100 17.788 -3.539 1.00 98.25 86 PRO A O 1
ATOM 671 N N . GLU A 1 87 ? 10.926 17.800 -2.242 1.00 98.38 87 GLU A N 1
ATOM 672 C CA . GLU A 1 87 ? 11.731 18.700 -3.075 1.00 98.38 87 GLU A CA 1
ATOM 673 C C . GLU A 1 87 ? 12.056 18.092 -4.443 1.00 98.38 87 GLU A C 1
ATOM 675 O O . GLU A 1 87 ? 12.082 18.799 -5.448 1.00 98.38 87 GLU A O 1
ATOM 680 N N . THR A 1 88 ? 12.295 16.778 -4.493 1.00 97.69 88 THR A N 1
ATOM 681 C CA . THR A 1 88 ? 12.596 16.055 -5.740 1.00 97.69 88 THR A CA 1
ATOM 682 C C . THR A 1 88 ? 11.393 15.302 -6.297 1.00 97.69 88 THR A C 1
ATOM 684 O O . THR A 1 88 ? 11.451 14.801 -7.417 1.00 97.69 88 THR A O 1
ATOM 687 N N . CYS A 1 89 ? 10.301 15.220 -5.533 1.00 96.88 89 CYS A N 1
ATOM 688 C CA . CYS A 1 89 ? 9.139 14.385 -5.825 1.00 96.88 89 CYS A CA 1
ATOM 689 C C . CYS A 1 89 ? 9.492 12.899 -6.031 1.00 96.88 89 CYS A C 1
ATOM 691 O O . CYS A 1 89 ? 8.831 12.184 -6.789 1.00 96.88 89 CYS A O 1
ATOM 693 N N . GLU A 1 90 ? 10.539 12.420 -5.356 1.00 97.19 90 GLU A N 1
ATOM 694 C CA . GLU A 1 90 ? 11.014 11.043 -5.475 1.00 97.19 90 GLU A CA 1
ATOM 695 C C . GLU A 1 90 ? 10.755 10.235 -4.201 1.00 97.19 90 GLU A C 1
ATOM 697 O O . GLU A 1 90 ? 10.830 10.725 -3.075 1.00 97.19 90 GLU A O 1
ATOM 702 N N . TRP A 1 91 ? 10.480 8.949 -4.398 1.00 98.25 91 TRP A N 1
ATOM 703 C CA . TRP A 1 91 ? 10.415 7.963 -3.327 1.00 98.25 91 TRP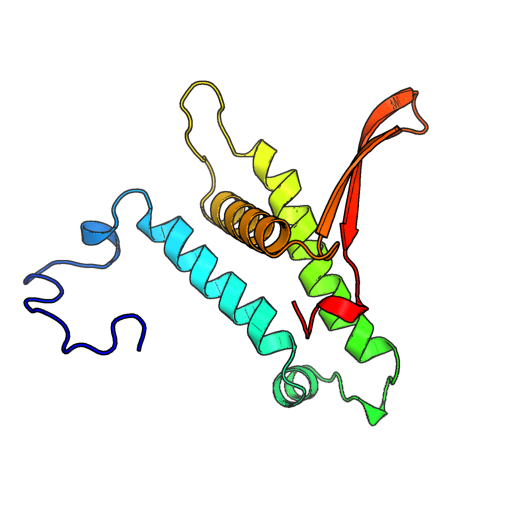 A CA 1
ATOM 704 C C . TRP A 1 91 ? 11.769 7.286 -3.163 1.00 98.25 91 TRP A C 1
ATOM 706 O O . TRP A 1 91 ? 12.336 6.793 -4.137 1.00 98.25 91 TRP A O 1
ATOM 716 N N . ARG A 1 92 ? 12.251 7.205 -1.922 1.00 97.44 92 ARG A N 1
ATOM 717 C CA . ARG A 1 92 ? 13.563 6.632 -1.587 1.00 97.44 92 ARG A CA 1
ATOM 718 C C . ARG A 1 92 ? 13.515 5.139 -1.247 1.00 97.44 92 ARG A C 1
ATOM 720 O O . ARG A 1 92 ? 14.560 4.507 -1.149 1.00 97.44 92 ARG A O 1
ATOM 727 N N . GLN A 1 93 ? 12.322 4.563 -1.070 1.00 98.25 93 GLN A N 1
ATOM 728 C CA . GLN A 1 93 ? 12.132 3.155 -0.705 1.00 98.25 93 GLN A CA 1
ATOM 729 C C . GLN A 1 93 ? 10.933 2.563 -1.475 1.00 98.25 93 GLN A C 1
ATOM 731 O O . GLN A 1 93 ? 9.825 3.104 -1.436 1.00 98.25 93 GLN A O 1
ATOM 736 N N . ALA A 1 94 ? 11.168 1.464 -2.203 1.00 98.19 94 ALA A N 1
ATOM 737 C CA . ALA A 1 94 ? 10.197 0.865 -3.126 1.00 98.19 94 ALA A CA 1
ATOM 738 C C . ALA A 1 94 ? 8.924 0.325 -2.442 1.00 98.19 94 ALA A C 1
ATOM 740 O O . ALA A 1 94 ? 7.820 0.625 -2.887 1.00 98.19 94 ALA A O 1
ATOM 741 N N . HIS A 1 95 ? 9.070 -0.412 -1.341 1.00 98.56 95 HIS A N 1
ATOM 742 C CA . HIS A 1 95 ? 7.967 -0.968 -0.552 1.00 98.56 95 HIS A CA 1
ATOM 743 C C . HIS A 1 95 ? 7.109 0.126 0.108 1.00 98.56 95 HIS A C 1
ATOM 745 O O . HIS A 1 95 ? 5.894 0.010 0.165 1.00 98.56 95 HIS A O 1
ATOM 751 N N . MET A 1 96 ? 7.703 1.219 0.587 1.00 98.62 96 MET A N 1
ATOM 752 C CA . MET A 1 96 ? 6.978 2.329 1.210 1.00 98.62 96 MET A CA 1
ATOM 753 C C . MET A 1 96 ? 6.190 3.110 0.164 1.00 98.62 96 MET A C 1
ATOM 755 O O . MET A 1 96 ? 5.042 3.470 0.414 1.00 98.62 96 MET A O 1
ATOM 759 N N . ARG A 1 97 ? 6.750 3.273 -1.044 1.00 98.56 97 ARG A N 1
ATOM 760 C CA . ARG A 1 97 ? 5.987 3.771 -2.193 1.00 98.56 97 ARG A CA 1
ATOM 761 C C . ARG A 1 97 ? 4.815 2.849 -2.520 1.00 98.56 97 ARG A C 1
ATOM 763 O O . ARG A 1 97 ? 3.711 3.343 -2.721 1.00 98.56 97 ARG A O 1
ATOM 770 N N . ALA A 1 98 ? 5.041 1.537 -2.565 1.00 98.75 98 ALA A N 1
ATOM 771 C CA . ALA A 1 98 ? 3.997 0.548 -2.822 1.00 98.75 98 ALA A CA 1
ATOM 772 C C . ALA A 1 98 ? 2.861 0.629 -1.789 1.00 98.75 98 ALA A C 1
ATOM 774 O O . ALA A 1 98 ? 1.704 0.805 -2.156 1.00 98.75 98 ALA A O 1
ATOM 775 N N . ARG A 1 99 ? 3.193 0.610 -0.496 1.00 98.88 99 ARG A N 1
ATOM 776 C CA . ARG A 1 99 ? 2.227 0.706 0.611 1.00 98.88 99 ARG A CA 1
ATOM 777 C C . ARG A 1 99 ? 1.468 2.029 0.603 1.00 98.88 99 ARG A C 1
ATOM 779 O O . ARG A 1 99 ? 0.268 2.046 0.857 1.00 98.88 99 ARG A O 1
ATOM 786 N N . TYR A 1 100 ? 2.131 3.134 0.253 1.00 98.75 100 TYR A N 1
ATOM 787 C CA . TYR A 1 100 ? 1.454 4.415 0.054 1.00 98.75 100 TYR A CA 1
ATOM 788 C C . TYR A 1 100 ? 0.470 4.365 -1.120 1.00 98.75 100 TYR A C 1
ATOM 790 O O . TYR A 1 100 ? -0.648 4.854 -0.995 1.00 98.75 100 TYR A O 1
ATOM 798 N N . VAL A 1 101 ? 0.844 3.753 -2.250 1.00 98.75 101 VAL A N 1
ATOM 799 C CA . VAL A 1 101 ? -0.073 3.557 -3.386 1.00 98.75 101 VAL A CA 1
ATOM 800 C C . VAL A 1 101 ? -1.285 2.723 -2.969 1.00 98.75 101 VAL A C 1
ATOM 802 O O . VAL A 1 101 ? -2.407 3.120 -3.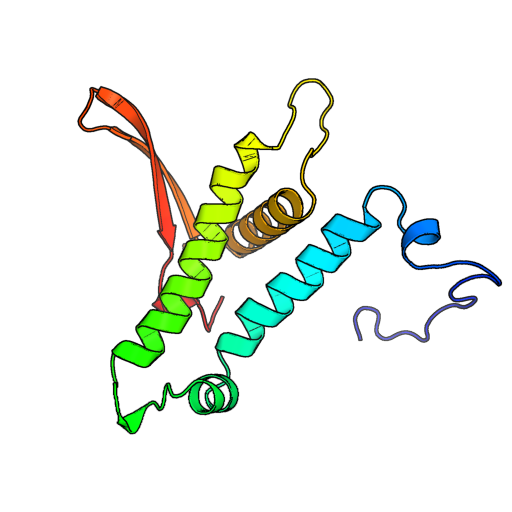271 1.00 98.75 101 VAL A O 1
ATOM 805 N N . ILE A 1 102 ? -1.085 1.634 -2.222 1.00 98.81 102 ILE A N 1
ATOM 806 C CA . ILE A 1 102 ? -2.180 0.811 -1.690 1.00 98.81 102 ILE A CA 1
ATOM 807 C C . ILE A 1 102 ? -3.093 1.656 -0.796 1.00 98.81 102 ILE A C 1
ATOM 809 O O . ILE A 1 102 ? -4.294 1.710 -1.038 1.00 98.81 102 ILE A O 1
ATOM 813 N N . LEU A 1 103 ? -2.535 2.402 0.164 1.00 98.75 103 LEU A N 1
ATOM 814 C CA . LEU A 1 103 ? -3.300 3.335 0.998 1.00 98.75 103 LEU A CA 1
ATOM 815 C C . LEU A 1 103 ? -4.136 4.310 0.152 1.00 98.75 103 LEU A C 1
ATOM 817 O O . LEU A 1 103 ? -5.304 4.543 0.455 1.00 98.75 103 LEU A O 1
ATOM 821 N N . ARG A 1 104 ? -3.559 4.880 -0.913 1.00 98.81 104 ARG A N 1
ATOM 822 C CA . ARG A 1 104 ? -4.272 5.802 -1.809 1.00 98.81 104 ARG A CA 1
ATOM 823 C C . ARG A 1 104 ? -5.447 5.134 -2.519 1.00 98.81 104 ARG A C 1
ATOM 825 O O . ARG A 1 104 ? -6.487 5.774 -2.613 1.00 98.81 104 ARG A O 1
ATOM 832 N N . VAL A 1 105 ? -5.304 3.885 -2.961 1.00 98.69 105 VAL A N 1
ATOM 833 C CA . VAL A 1 105 ? -6.398 3.109 -3.572 1.00 98.69 105 VAL A CA 1
ATOM 834 C C . VAL A 1 105 ? -7.518 2.849 -2.560 1.00 98.69 105 VAL A C 1
ATOM 836 O O . VAL A 1 105 ? -8.684 3.053 -2.880 1.00 98.69 105 VAL A O 1
ATOM 839 N N . LEU A 1 106 ? -7.186 2.478 -1.319 1.00 98.56 106 LEU A N 1
ATOM 840 C CA . LEU A 1 106 ? -8.195 2.230 -0.278 1.00 98.56 106 LEU A CA 1
ATOM 841 C C . LEU A 1 106 ? -8.937 3.510 0.145 1.00 98.56 106 LEU A C 1
ATOM 843 O O . LEU A 1 106 ? -10.134 3.472 0.418 1.00 98.56 106 LEU A O 1
ATOM 847 N N . LEU A 1 107 ? -8.249 4.656 0.158 1.00 98.62 107 LEU A N 1
ATOM 848 C CA . LEU A 1 107 ? -8.881 5.967 0.348 1.00 98.62 107 LEU A CA 1
ATOM 849 C C . LEU A 1 107 ? -9.797 6.335 -0.832 1.00 98.62 107 LEU A C 1
ATOM 851 O O . LEU A 1 107 ? -10.871 6.894 -0.623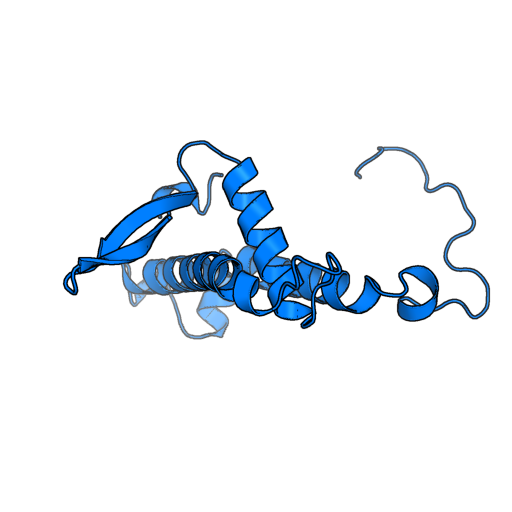 1.00 98.62 107 LEU A O 1
ATOM 855 N N . GLU A 1 108 ? -9.381 6.030 -2.066 1.00 98.62 108 GLU A N 1
ATOM 856 C CA . GLU A 1 108 ? -10.150 6.299 -3.289 1.00 98.62 108 GLU A CA 1
ATOM 857 C C . GLU A 1 108 ? -11.421 5.443 -3.391 1.00 98.62 108 GLU A C 1
ATOM 859 O O . GLU A 1 108 ? -12.439 5.932 -3.880 1.00 98.62 108 GLU A O 1
ATOM 864 N N . ALA A 1 109 ? -11.404 4.213 -2.862 1.00 97.88 109 ALA A N 1
ATOM 865 C CA . ALA A 1 109 ? -12.588 3.352 -2.774 1.00 97.88 109 ALA A CA 1
ATOM 866 C C . ALA A 1 109 ? -13.737 3.998 -1.969 1.00 97.88 109 ALA A C 1
ATOM 868 O O . ALA A 1 109 ? -14.915 3.696 -2.188 1.00 97.88 109 ALA A O 1
ATOM 869 N N . GLY A 1 110 ? -13.402 4.935 -1.074 1.00 96.12 110 GLY A N 1
ATOM 870 C CA . GLY A 1 110 ? -14.357 5.772 -0.365 1.00 96.12 110 GLY A CA 1
ATOM 871 C C . GLY A 1 110 ? -15.225 4.982 0.613 1.00 96.12 110 GLY A C 1
ATOM 872 O O . GLY A 1 110 ? -14.739 4.137 1.360 1.00 96.12 110 GLY A O 1
ATOM 873 N N . GLN A 1 111 ? -16.520 5.313 0.667 1.00 97.31 111 GLN A N 1
ATOM 874 C CA . GLN A 1 111 ? -17.524 4.631 1.505 1.00 97.31 111 GLN A CA 1
ATOM 875 C C . GLN A 1 111 ? -17.204 4.622 3.014 1.00 97.31 111 GLN A C 1
ATOM 877 O O . GLN A 1 111 ? -17.750 3.817 3.768 1.00 97.31 111 GLN A O 1
ATOM 882 N N . GLY A 1 112 ? -16.317 5.511 3.476 1.00 96.69 112 GLY A N 1
ATOM 883 C CA . GLY A 1 112 ? -15.817 5.509 4.853 1.00 96.69 112 GLY A CA 1
ATOM 884 C C . GLY A 1 112 ? -15.078 4.217 5.207 1.00 96.69 112 GLY A C 1
ATOM 885 O O . GLY A 1 112 ? -15.217 3.734 6.326 1.00 96.69 112 GLY A O 1
ATOM 886 N N . PHE A 1 113 ? -14.390 3.595 4.242 1.00 98.19 113 PHE A N 1
ATOM 887 C CA . PHE A 1 113 ? -13.581 2.407 4.497 1.00 98.19 113 PHE A CA 1
ATOM 888 C C . PHE A 1 113 ? -12.289 2.761 5.235 1.00 98.19 113 PHE A C 1
ATOM 890 O O . PHE A 1 113 ? -12.027 2.209 6.301 1.00 98.19 113 PHE A O 1
ATOM 897 N N . VAL A 1 114 ? -11.518 3.713 4.707 1.00 98.50 114 VAL A N 1
ATOM 898 C CA . VAL A 1 114 ? -10.293 4.226 5.328 1.00 98.50 114 VAL A CA 1
ATOM 899 C C . VAL A 1 114 ? -10.390 5.740 5.460 1.00 98.50 114 VAL A C 1
ATOM 901 O O . VAL A 1 114 ? -10.773 6.431 4.519 1.00 98.50 114 VAL A O 1
ATOM 904 N N . GLU A 1 115 ? -9.995 6.264 6.617 1.00 98.12 115 GLU A N 1
ATOM 905 C CA . GLU A 1 115 ? -9.902 7.697 6.883 1.00 98.12 115 GLU A CA 1
ATOM 906 C C . GLU A 1 115 ? -8.609 8.032 7.629 1.00 98.12 115 GLU A C 1
ATOM 908 O O . GLU A 1 115 ? -8.141 7.274 8.482 1.00 98.12 115 GLU A O 1
ATOM 913 N N . ILE A 1 116 ? -8.052 9.208 7.340 1.00 98.12 116 ILE A N 1
ATOM 914 C CA . ILE A 1 116 ? -6.913 9.772 8.067 1.00 98.12 116 ILE A CA 1
ATOM 915 C C . ILE A 1 116 ? -7.367 11.097 8.662 1.00 98.12 116 ILE A C 1
ATOM 917 O O . ILE A 1 116 ? -7.736 12.019 7.933 1.00 98.12 116 ILE A O 1
ATOM 921 N N . GLN A 1 117 ? -7.339 11.189 9.986 1.00 97.50 117 GLN A N 1
ATOM 922 C CA . GLN A 1 117 ? -7.807 12.352 10.728 1.00 97.50 117 GLN A CA 1
ATOM 923 C C . GLN A 1 117 ? -6.626 13.030 11.415 1.00 97.50 117 GLN A C 1
ATOM 925 O O . GLN A 1 117 ? -5.824 12.369 12.070 1.00 97.50 117 GLN A O 1
ATOM 930 N N . LYS A 1 118 ? -6.523 14.354 11.272 1.00 97.75 118 LYS A N 1
ATOM 931 C CA . LYS A 1 118 ? -5.580 15.155 12.057 1.00 97.75 118 LYS A CA 1
ATOM 932 C C . LYS A 1 118 ? -6.136 15.342 13.459 1.00 97.75 118 LYS A C 1
ATOM 934 O O . LYS A 1 118 ? -7.300 15.713 13.602 1.00 97.75 118 LYS A O 1
ATOM 939 N N . VAL A 1 119 ? -5.304 15.109 14.460 1.00 97.81 119 VAL A N 1
ATOM 940 C CA . VAL A 1 119 ? -5.634 15.287 15.874 1.00 97.81 119 VAL A CA 1
ATOM 941 C C . VAL A 1 119 ? -4.498 16.031 16.578 1.00 97.81 119 VAL A C 1
ATOM 943 O O . VAL A 1 119 ? -3.469 16.335 15.975 1.00 97.81 119 VAL A O 1
ATOM 946 N N . THR A 1 120 ? -4.700 16.347 17.851 1.00 97.94 120 THR A N 1
ATOM 947 C CA . THR A 1 120 ? -3.640 16.818 18.746 1.00 97.94 120 THR A CA 1
ATOM 948 C C . THR A 1 120 ? -3.338 15.690 19.722 1.00 97.94 120 THR A C 1
ATOM 950 O O . THR A 1 120 ? -4.275 15.130 20.297 1.00 97.94 120 THR A O 1
ATOM 953 N N . GLY A 1 121 ? -2.063 15.334 19.856 1.00 96.75 121 GLY A N 1
ATOM 954 C CA . GLY A 1 121 ? -1.598 14.307 20.778 1.00 96.75 121 GLY A CA 1
ATOM 955 C C . GLY A 1 121 ? -1.821 14.701 22.238 1.00 96.75 121 GLY A C 1
ATOM 956 O O . GLY A 1 121 ? -2.089 15.860 22.564 1.00 96.75 121 GLY A O 1
ATOM 957 N N . GLU A 1 122 ? -1.698 13.729 23.141 1.00 96.44 122 GLU A N 1
ATOM 958 C CA . GLU A 1 122 ? -1.777 13.976 24.592 1.00 96.44 122 GLU A CA 1
ATOM 959 C C . GLU A 1 122 ? -0.653 14.902 25.092 1.00 96.44 122 GLU A C 1
ATOM 961 O O . GLU A 1 122 ? -0.787 15.543 26.133 1.00 96.44 122 GLU A O 1
ATOM 966 N N . ASP A 1 123 ? 0.435 14.999 24.327 1.00 97.12 123 ASP A N 1
ATOM 967 C CA . ASP A 1 123 ? 1.565 15.907 24.526 1.00 97.12 123 ASP A CA 1
ATOM 968 C C . ASP A 1 123 ? 1.309 17.342 24.029 1.00 97.12 123 ASP A C 1
ATOM 970 O O . ASP A 1 123 ? 2.113 18.233 24.297 1.00 97.12 123 ASP A O 1
ATOM 974 N N . GLY A 1 124 ? 0.180 17.589 23.356 1.00 97.69 124 GLY A N 1
ATOM 975 C CA . GLY A 1 124 ? -0.174 18.886 22.782 1.00 97.69 124 GLY A CA 1
ATOM 976 C C . GLY A 1 124 ? 0.355 19.125 21.363 1.00 97.69 124 GLY A C 1
ATOM 977 O O . GLY A 1 124 ? 0.068 20.181 20.796 1.00 97.69 124 GLY A O 1
ATOM 978 N N . GLU A 1 125 ? 1.071 18.168 20.766 1.00 98.06 125 GLU A N 1
ATOM 979 C CA . GLU A 1 125 ? 1.670 18.300 19.432 1.00 98.06 125 GLU A CA 1
ATOM 980 C C . GLU A 1 125 ? 0.743 17.768 18.313 1.00 98.06 125 GLU A C 1
ATOM 982 O O . GLU A 1 125 ? -0.223 17.045 18.581 1.00 98.06 125 GLU A O 1
ATOM 987 N N . PRO A 1 126 ? 0.962 18.134 17.031 1.00 98.31 126 PRO A N 1
ATOM 988 C CA . PRO A 1 126 ? 0.171 17.606 15.918 1.00 98.31 126 PRO A CA 1
ATOM 989 C C . PRO A 1 126 ? 0.353 16.094 15.728 1.00 98.31 126 PRO A C 1
ATOM 991 O O . PRO A 1 126 ? 1.477 15.620 15.582 1.00 98.31 126 PRO A O 1
ATOM 994 N N . ASP A 1 127 ? -0.751 15.355 15.614 1.00 98.06 127 ASP A N 1
ATOM 995 C CA . ASP A 1 127 ? -0.743 13.901 15.415 1.00 98.06 127 ASP A CA 1
ATOM 996 C C . ASP A 1 127 ? -1.815 13.454 14.394 1.00 98.06 127 ASP A C 1
ATOM 998 O O . ASP A 1 127 ? -2.627 14.250 13.900 1.00 98.06 127 ASP A O 1
ATOM 1002 N N . LEU A 1 128 ? -1.797 12.177 14.013 1.00 97.75 128 LEU A N 1
ATOM 1003 C CA . LEU A 1 128 ? -2.684 11.569 13.027 1.00 97.75 128 LEU A CA 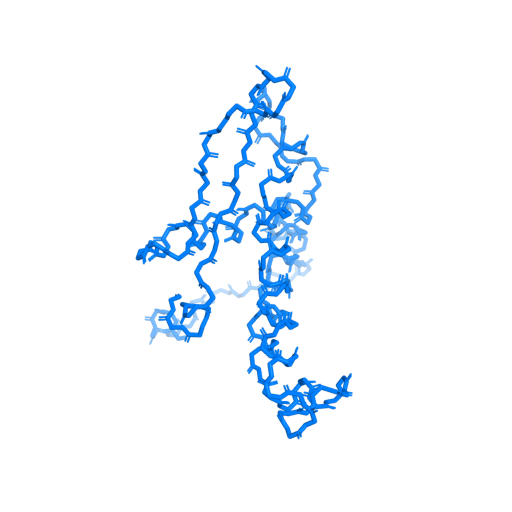1
ATOM 1004 C C . LEU A 1 128 ? -3.306 10.275 13.559 1.00 97.75 128 LEU A C 1
ATOM 1006 O O . LEU A 1 128 ? -2.617 9.375 14.027 1.00 97.75 128 LEU A O 1
ATOM 1010 N N . VAL A 1 129 ? -4.612 10.115 13.346 1.00 97.50 129 VAL A N 1
ATOM 1011 C CA . VAL A 1 129 ? -5.322 8.852 13.579 1.00 97.50 129 VAL A CA 1
ATOM 1012 C C . VAL A 1 129 ? -5.737 8.247 12.246 1.00 97.50 129 VAL A C 1
ATOM 1014 O O . VAL A 1 129 ? -6.452 8.868 11.458 1.00 97.50 129 VAL A O 1
ATOM 1017 N N . VAL A 1 130 ? -5.322 7.003 12.018 1.00 97.38 130 VAL A N 1
ATOM 1018 C CA . VAL A 1 130 ? -5.824 6.159 10.930 1.00 97.38 130 VAL A CA 1
ATOM 1019 C C . VAL A 1 130 ? -7.033 5.385 11.439 1.00 97.38 130 VAL A C 1
ATOM 1021 O O . VAL A 1 130 ? -6.937 4.669 12.436 1.00 97.38 130 VAL A O 1
ATOM 1024 N N . ARG A 1 131 ? -8.166 5.500 10.745 1.00 97.25 131 ARG A N 1
ATOM 1025 C CA . ARG A 1 131 ? -9.368 4.697 10.999 1.00 97.25 131 ARG A CA 1
ATOM 1026 C C . ARG A 1 131 ? -9.648 3.805 9.800 1.00 97.25 131 ARG A C 1
ATOM 1028 O O . ARG A 1 131 ? -9.600 4.271 8.666 1.00 97.25 131 ARG A O 1
ATOM 1035 N N . MET A 1 132 ? -9.948 2.538 10.066 1.00 97.94 132 MET A N 1
ATOM 1036 C CA . MET A 1 132 ? -10.349 1.568 9.052 1.00 97.94 132 MET A CA 1
ATOM 1037 C C . MET A 1 132 ? -11.577 0.799 9.538 1.00 97.94 132 MET A C 1
ATOM 1039 O O . MET A 1 132 ? -11.579 0.261 10.645 1.00 97.94 132 MET A O 1
ATOM 1043 N N . ASP A 1 133 ? -12.621 0.748 8.720 1.00 96.81 133 ASP A N 1
ATOM 1044 C CA . ASP A 1 133 ? -13.851 0.027 9.032 1.00 96.81 133 ASP A CA 1
ATOM 1045 C C . ASP A 1 133 ? -13.687 -1.468 8.731 1.00 96.81 133 ASP A C 1
ATOM 1047 O O . ASP A 1 133 ? -13.628 -1.895 7.576 1.00 96.81 133 ASP A O 1
ATOM 1051 N N . ARG A 1 134 ? -13.635 -2.282 9.791 1.00 95.00 134 ARG A N 1
ATOM 1052 C CA . ARG A 1 134 ? -13.479 -3.740 9.692 1.00 95.00 134 ARG A CA 1
ATOM 1053 C C . ARG A 1 134 ? -14.555 -4.395 8.830 1.00 95.00 134 ARG A C 1
ATOM 1055 O O . ARG A 1 134 ? -14.260 -5.362 8.134 1.00 95.00 134 ARG A O 1
ATOM 1062 N N . THR A 1 135 ? -15.789 -3.899 8.882 1.00 94.94 135 THR A N 1
ATOM 1063 C CA . THR A 1 135 ? -16.921 -4.524 8.179 1.00 94.94 135 THR A CA 1
ATOM 1064 C C . THR A 1 135 ? -16.823 -4.370 6.661 1.00 94.94 135 THR A C 1
ATOM 1066 O O . THR A 1 135 ? -17.454 -5.126 5.922 1.00 94.94 135 THR A O 1
ATOM 1069 N N . LYS A 1 136 ? -15.991 -3.431 6.194 1.00 96.62 136 LYS A N 1
ATOM 1070 C CA . LYS A 1 136 ? -15.818 -3.104 4.778 1.00 96.62 136 LYS A CA 1
ATOM 1071 C C . LYS A 1 136 ? -14.651 -3.810 4.104 1.00 96.62 136 LYS A C 1
ATOM 1073 O O . LYS A 1 136 ? -14.660 -3.902 2.888 1.00 96.62 136 LYS A O 1
ATOM 1078 N N . VAL A 1 137 ? -13.732 -4.406 4.868 1.00 95.38 137 VAL A N 1
ATOM 1079 C CA . VAL A 1 137 ? -12.596 -5.180 4.330 1.00 95.38 137 VAL A CA 1
ATOM 1080 C C . VAL A 1 137 ? -13.003 -6.197 3.241 1.00 95.38 137 VAL A C 1
ATOM 1082 O O . VAL A 1 137 ? -12.317 -6.263 2.227 1.00 95.38 137 VAL A O 1
ATOM 1085 N N . PRO A 1 138 ? -14.095 -6.982 3.382 1.00 92.75 138 PRO A N 1
ATOM 1086 C CA . PRO A 1 138 ? -14.505 -7.915 2.330 1.00 92.75 138 PRO A CA 1
ATOM 1087 C C . PRO A 1 138 ? -15.457 -7.319 1.274 1.00 92.75 138 PRO A C 1
ATOM 1089 O O . PRO A 1 138 ? -15.849 -8.043 0.362 1.00 92.75 138 PRO A O 1
ATOM 1092 N N . THR A 1 139 ? -15.907 -6.063 1.405 1.00 94.44 139 THR A N 1
ATOM 1093 C CA . THR A 1 139 ? -17.012 -5.504 0.590 1.00 94.44 139 THR A CA 1
ATOM 1094 C C . THR A 1 139 ? -16.689 -4.218 -0.170 1.00 94.44 139 THR A C 1
ATOM 1096 O O . THR A 1 139 ? -17.457 -3.862 -1.067 1.00 94.44 139 THR A O 1
ATOM 1099 N N . VAL A 1 140 ? -15.587 -3.538 0.154 1.00 92.00 140 VAL A N 1
ATOM 1100 C CA . VAL A 1 140 ? -15.138 -2.275 -0.457 1.00 92.00 140 VAL A CA 1
ATOM 1101 C C . VAL A 1 140 ? -13.689 -2.410 -0.893 1.00 92.00 140 VAL A C 1
ATOM 1103 O O . VAL A 1 140 ? -13.425 -2.113 -2.078 1.00 92.00 140 VAL A O 1
#

Sequence (140 aa):
PITGKPIPGPFYAKGATWDTTFGKMASAYEECRAECSGIYLCLEQQVLTIFGHEATTHETGVHDIVYINWLLMVRAGLTGLEFYTPETCEWRQAHMRARYVILRVLLEAGQGFVEIQKVTGEDGEPDLVVRMDRTKVPTV

Organism: NCBI:txid327968